Protein AF-A0A176ZD43-F1 (afdb_monomer_lite)

Radius of gyration: 19.93 Å; chains: 1; bounding box: 54×41×41 Å

Structure (mmCIF, N/CA/C/O backbone):
data_AF-A0A176ZD43-F1
#
_entry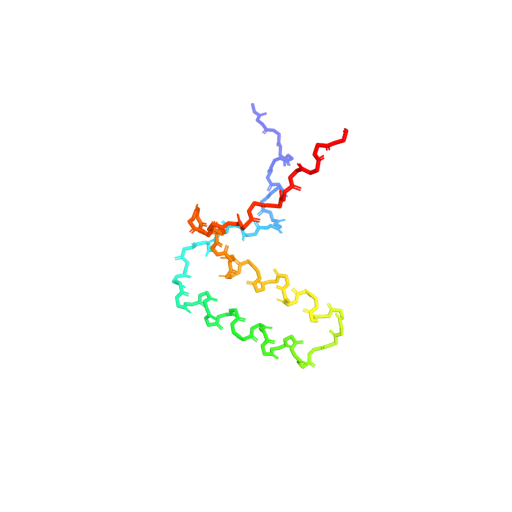.id   AF-A0A176ZD43-F1
#
loop_
_atom_site.group_PDB
_atom_site.id
_atom_site.type_symbol
_atom_site.label_atom_id
_atom_site.label_alt_id
_atom_site.label_comp_id
_atom_site.label_asym_id
_atom_site.label_entity_id
_atom_site.label_seq_id
_atom_site.pdbx_PDB_ins_code
_atom_site.Cartn_x
_atom_site.Cartn_y
_atom_site.Cartn_z
_atom_site.occupancy
_atom_site.B_iso_or_equiv
_atom_site.auth_seq_id
_atom_site.auth_comp_id
_atom_site.auth_asym_id
_atom_site.auth_atom_id
_atom_site.pdbx_PDB_model_num
ATOM 1 N N . MET A 1 1 ? 38.366 22.445 0.975 1.00 45.31 1 MET A N 1
ATOM 2 C CA . MET A 1 1 ? 37.970 21.591 2.112 1.00 45.31 1 MET A CA 1
ATOM 3 C C . MET A 1 1 ? 36.479 21.799 2.356 1.00 45.31 1 MET A C 1
ATOM 5 O O . MET A 1 1 ? 36.141 22.834 2.921 1.00 45.31 1 MET A O 1
ATOM 9 N N . PRO A 1 2 ? 35.574 20.945 1.846 1.00 45.34 2 PRO A N 1
ATOM 10 C CA . PRO A 1 2 ? 34.157 21.070 2.176 1.00 45.34 2 PRO A CA 1
ATOM 11 C C . PRO A 1 2 ? 33.923 20.705 3.651 1.00 45.34 2 PRO A C 1
ATOM 13 O O . PRO A 1 2 ? 34.570 19.816 4.202 1.00 45.34 2 PRO A O 1
ATOM 16 N N . SER A 1 3 ? 33.058 21.492 4.290 1.00 54.91 3 SER A N 1
ATOM 17 C CA . SER A 1 3 ? 32.776 21.517 5.728 1.00 54.91 3 SER A CA 1
ATOM 18 C C . SER A 1 3 ? 31.889 20.343 6.159 1.00 54.91 3 SER A C 1
ATOM 20 O O . SER A 1 3 ? 31.007 19.915 5.416 1.00 54.91 3 SER A O 1
ATOM 22 N N . GLY A 1 4 ? 32.078 19.861 7.394 1.00 55.50 4 GLY A N 1
ATOM 23 C CA . GLY A 1 4 ? 31.416 18.688 7.992 1.00 55.50 4 GLY A CA 1
ATOM 24 C C . GLY A 1 4 ? 29.886 18.749 8.125 1.00 55.50 4 GLY A C 1
ATOM 25 O O . GLY A 1 4 ? 29.288 17.826 8.670 1.00 55.50 4 GLY A O 1
ATOM 26 N N . ALA A 1 5 ? 29.238 19.791 7.602 1.00 48.62 5 ALA A N 1
ATOM 27 C CA . ALA A 1 5 ? 27.784 19.886 7.497 1.00 48.62 5 ALA A CA 1
ATOM 28 C C . ALA A 1 5 ? 27.196 19.068 6.325 1.00 48.62 5 ALA A C 1
ATOM 30 O O . ALA A 1 5 ? 25.997 18.793 6.324 1.00 48.62 5 ALA A O 1
ATOM 31 N N . GLU A 1 6 ? 28.007 18.631 5.351 1.00 48.00 6 GLU A N 1
ATOM 32 C CA . GLU A 1 6 ? 27.521 17.789 4.239 1.00 48.00 6 GLU A CA 1
ATOM 33 C C . GLU A 1 6 ? 27.369 16.301 4.597 1.00 48.00 6 GLU A C 1
ATOM 35 O O . GLU A 1 6 ? 26.634 15.580 3.922 1.00 48.00 6 GLU A O 1
ATOM 40 N N . LEU A 1 7 ? 27.974 15.827 5.692 1.00 51.69 7 LEU A N 1
ATOM 41 C CA . LEU A 1 7 ? 27.942 14.403 6.052 1.00 51.69 7 LEU A CA 1
ATOM 42 C C . LEU A 1 7 ? 26.658 13.957 6.770 1.00 51.69 7 LEU A C 1
ATOM 44 O O . LEU A 1 7 ? 26.407 12.757 6.841 1.00 51.69 7 LEU A O 1
ATOM 48 N N . LEU A 1 8 ? 25.803 14.879 7.231 1.00 49.59 8 LEU A N 1
ATOM 49 C CA . LEU A 1 8 ? 24.501 14.556 7.844 1.00 49.59 8 LEU A CA 1
ATOM 50 C C . LEU A 1 8 ? 23.302 14.661 6.886 1.00 49.59 8 LEU A C 1
ATOM 52 O O . LEU A 1 8 ? 22.162 14.477 7.301 1.00 49.59 8 LEU A O 1
ATOM 56 N N . ARG A 1 9 ? 23.532 14.866 5.583 1.00 48.97 9 ARG A N 1
ATOM 57 C CA . ARG A 1 9 ? 22.514 14.601 4.546 1.00 48.97 9 ARG A CA 1
ATOM 58 C C . ARG A 1 9 ? 22.478 13.127 4.108 1.00 48.97 9 ARG A C 1
ATOM 60 O O . ARG A 1 9 ? 21.792 12.790 3.149 1.00 48.97 9 ARG A O 1
ATOM 67 N N . SER A 1 10 ? 23.193 12.255 4.824 1.00 44.66 10 SER A N 1
ATOM 68 C CA . SER A 1 10 ? 23.339 10.817 4.560 1.00 44.66 10 SER A CA 1
ATOM 69 C C . SER A 1 10 ? 22.321 9.922 5.286 1.00 44.66 10 SER A C 1
ATOM 71 O O . SER A 1 10 ? 22.341 8.709 5.103 1.00 44.66 10 SER A O 1
ATOM 73 N N . ALA A 1 11 ? 21.389 10.478 6.066 1.00 49.41 11 ALA A N 1
ATOM 74 C CA . ALA A 1 11 ? 20.385 9.691 6.780 1.00 49.41 11 ALA A CA 1
ATOM 75 C C . ALA A 1 11 ? 18.992 10.311 6.619 1.00 49.41 11 ALA A C 1
ATOM 77 O O . ALA A 1 11 ? 18.651 11.270 7.306 1.00 49.41 11 ALA A O 1
ATOM 78 N N . GLY A 1 12 ? 18.164 9.771 5.715 1.00 47.94 12 GLY A N 1
ATOM 79 C CA . GLY A 1 12 ? 16.742 10.129 5.748 1.00 47.94 12 GLY A CA 1
ATOM 80 C C . GLY A 1 12 ? 15.841 9.738 4.586 1.00 47.94 12 GLY A C 1
ATOM 81 O O . GLY A 1 12 ? 14.636 9.691 4.797 1.00 47.94 12 GLY A O 1
ATOM 82 N N . LEU A 1 13 ? 16.346 9.425 3.391 1.00 45.16 13 LEU A N 1
ATOM 83 C CA . LEU A 1 13 ? 15.515 8.908 2.296 1.00 45.16 13 LEU A CA 1
ATOM 84 C C . LEU A 1 13 ? 16.343 7.935 1.463 1.00 45.16 13 LEU A C 1
ATOM 86 O O . LEU A 1 13 ? 17.036 8.329 0.531 1.00 45.16 13 LEU A O 1
ATOM 90 N N . GLY A 1 14 ? 16.287 6.658 1.841 1.00 42.66 14 GLY A N 1
ATOM 91 C CA . GLY A 1 14 ? 16.860 5.564 1.072 1.00 42.66 14 GLY A CA 1
ATOM 92 C C . GLY A 1 14 ? 16.233 5.496 -0.318 1.00 42.66 14 GLY A C 1
ATOM 93 O O . GLY A 1 14 ? 15.257 4.790 -0.530 1.00 42.66 14 GLY A O 1
ATOM 94 N N . VAL A 1 15 ? 16.841 6.196 -1.272 1.00 52.22 15 VAL A N 1
ATOM 95 C CA . VAL A 1 15 ? 16.772 5.916 -2.715 1.00 52.22 15 VAL A CA 1
ATOM 96 C C . VAL A 1 15 ? 17.829 4.843 -3.042 1.00 52.22 15 VAL A C 1
ATOM 98 O O . VAL A 1 15 ? 18.540 4.915 -4.034 1.00 52.22 15 VAL A O 1
ATOM 101 N N . GLY A 1 16 ? 18.007 3.876 -2.136 1.00 48.12 16 GLY A N 1
ATOM 102 C CA . GLY A 1 16 ? 19.035 2.834 -2.204 1.00 48.12 16 GLY A CA 1
ATOM 103 C C . GLY A 1 16 ? 18.507 1.467 -2.645 1.00 48.12 16 GLY A C 1
ATOM 104 O O . GLY A 1 16 ? 19.249 0.497 -2.582 1.00 48.12 16 GLY A O 1
ATOM 105 N N . THR A 1 17 ? 17.235 1.354 -3.049 1.00 49.31 17 THR A N 1
ATOM 106 C CA . THR A 1 17 ? 16.573 0.054 -3.294 1.00 49.31 17 THR A CA 1
ATOM 107 C C . THR A 1 17 ? 15.858 -0.062 -4.638 1.00 49.31 17 THR A C 1
ATOM 109 O O . THR A 1 17 ? 15.165 -1.051 -4.847 1.00 49.31 17 THR A O 1
ATOM 112 N N . MET A 1 18 ? 16.024 0.882 -5.573 1.00 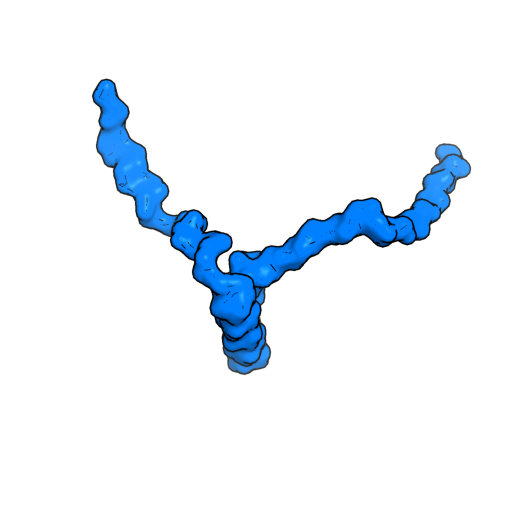53.19 18 MET A N 1
ATOM 113 C CA . MET A 1 18 ? 15.356 0.838 -6.892 1.00 53.19 18 MET A CA 1
ATOM 114 C C . MET A 1 18 ? 15.758 -0.370 -7.781 1.00 53.19 18 MET A C 1
ATOM 116 O O . MET A 1 18 ? 15.344 -0.432 -8.929 1.00 53.19 18 MET A O 1
ATOM 120 N N . MET A 1 19 ? 16.538 -1.334 -7.273 1.00 54.53 19 MET A N 1
ATOM 121 C CA . MET A 1 19 ? 17.074 -2.483 -8.018 1.00 54.53 19 MET A CA 1
ATOM 122 C C . MET A 1 19 ? 16.826 -3.869 -7.387 1.00 54.53 19 MET A C 1
ATOM 124 O O . MET A 1 19 ? 17.379 -4.847 -7.880 1.00 54.53 19 MET A O 1
ATOM 128 N N . LEU A 1 20 ? 16.036 -4.010 -6.316 1.00 56.88 20 LEU A N 1
ATOM 129 C CA . LEU A 1 20 ? 15.665 -5.352 -5.834 1.00 56.88 20 LEU A CA 1
ATOM 130 C C . LEU A 1 20 ? 14.371 -5.794 -6.516 1.00 56.88 20 LEU A C 1
ATOM 132 O O . LEU A 1 20 ? 13.315 -5.293 -6.152 1.00 56.88 20 LEU A O 1
ATOM 136 N N . ASP A 1 21 ? 14.529 -6.679 -7.505 1.00 70.88 21 ASP A N 1
ATOM 137 C CA . ASP A 1 21 ? 13.547 -7.508 -8.221 1.00 70.88 21 ASP A CA 1
ATOM 138 C C . ASP A 1 21 ? 12.121 -6.938 -8.352 1.00 70.88 21 ASP A C 1
ATOM 140 O O . ASP A 1 21 ? 11.403 -6.763 -7.367 1.00 70.88 21 ASP A O 1
ATOM 144 N N . ASP A 1 22 ? 11.644 -6.721 -9.579 1.00 78.69 22 ASP A N 1
ATOM 145 C CA . ASP A 1 22 ? 10.256 -6.302 -9.828 1.00 78.69 22 ASP A CA 1
ATOM 146 C C . ASP A 1 22 ? 9.242 -7.207 -9.112 1.00 78.69 22 ASP A C 1
ATOM 148 O O . ASP A 1 22 ? 8.216 -6.737 -8.614 1.00 78.69 22 ASP A O 1
ATOM 152 N N . GLU A 1 23 ? 9.544 -8.501 -8.998 1.00 79.88 23 GLU A N 1
ATOM 153 C CA . GLU A 1 23 ? 8.733 -9.448 -8.241 1.00 79.88 23 GLU A CA 1
ATOM 154 C C . GLU A 1 23 ? 8.744 -9.156 -6.732 1.00 79.88 23 GLU A C 1
ATOM 156 O O . GLU A 1 23 ? 7.685 -9.136 -6.098 1.00 79.88 23 GLU A O 1
ATOM 161 N N . PHE A 1 24 ? 9.908 -8.840 -6.161 1.00 83.44 24 PHE A N 1
ATOM 162 C CA . PHE A 1 24 ? 10.041 -8.443 -4.759 1.00 83.44 24 PHE A CA 1
ATOM 163 C C . PHE A 1 24 ? 9.263 -7.154 -4.472 1.00 83.44 24 PHE A C 1
ATOM 165 O O . PHE A 1 24 ? 8.516 -7.079 -3.492 1.00 83.44 24 PHE A O 1
ATOM 172 N N . ASN A 1 25 ? 9.373 -6.157 -5.350 1.00 85.25 25 ASN A N 1
AT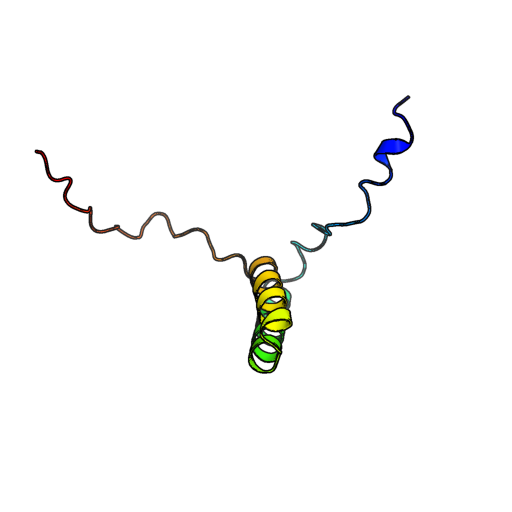OM 173 C CA . ASN A 1 25 ? 8.645 -4.897 -5.224 1.00 85.25 25 ASN A CA 1
ATOM 174 C C . ASN A 1 25 ? 7.124 -5.099 -5.304 1.00 85.25 25 ASN A C 1
ATOM 176 O O . ASN A 1 25 ? 6.391 -4.576 -4.461 1.00 85.25 25 ASN A O 1
ATOM 180 N N . ARG A 1 26 ? 6.637 -5.930 -6.235 1.00 85.94 26 ARG A N 1
ATOM 181 C CA . ARG A 1 26 ? 5.209 -6.283 -6.336 1.00 85.94 26 ARG A CA 1
ATOM 182 C C . ARG A 1 26 ? 4.705 -7.036 -5.105 1.00 85.94 26 ARG A C 1
ATOM 184 O O . ARG A 1 26 ? 3.628 -6.723 -4.596 1.00 85.94 26 ARG A O 1
ATOM 191 N N . GLN A 1 27 ? 5.474 -7.999 -4.594 1.00 90.69 27 GLN A N 1
ATOM 192 C CA . GLN A 1 27 ? 5.123 -8.729 -3.371 1.00 90.69 27 GLN A CA 1
ATOM 193 C C . GLN A 1 27 ? 5.040 -7.784 -2.165 1.00 90.69 27 GLN A C 1
ATOM 195 O O . GLN A 1 27 ? 4.074 -7.838 -1.400 1.00 90.69 27 GLN A O 1
ATOM 200 N N . ARG A 1 28 ? 5.999 -6.859 -2.023 1.00 89.94 28 ARG A N 1
ATOM 201 C CA . ARG A 1 28 ? 5.984 -5.830 -0.972 1.00 89.94 28 ARG A CA 1
ATOM 202 C C . ARG A 1 28 ? 4.790 -4.891 -1.107 1.00 89.94 28 ARG A C 1
ATOM 204 O O . ARG A 1 28 ? 4.107 -4.653 -0.114 1.00 89.94 28 ARG A O 1
ATOM 211 N N . ALA A 1 29 ? 4.492 -4.418 -2.315 1.00 90.94 29 ALA A N 1
ATOM 212 C CA . ALA A 1 29 ? 3.321 -3.588 -2.586 1.00 90.94 29 ALA A CA 1
ATOM 213 C C . ALA A 1 29 ? 2.012 -4.302 -2.204 1.00 90.94 29 ALA A C 1
ATOM 215 O O . ALA A 1 29 ? 1.149 -3.699 -1.566 1.00 90.94 29 ALA A O 1
ATOM 216 N N . LYS A 1 30 ? 1.880 -5.600 -2.515 1.00 92.12 30 LYS A N 1
ATOM 217 C CA . LYS A 1 30 ? 0.709 -6.408 -2.142 1.00 92.12 30 LYS A CA 1
ATOM 218 C C . LYS A 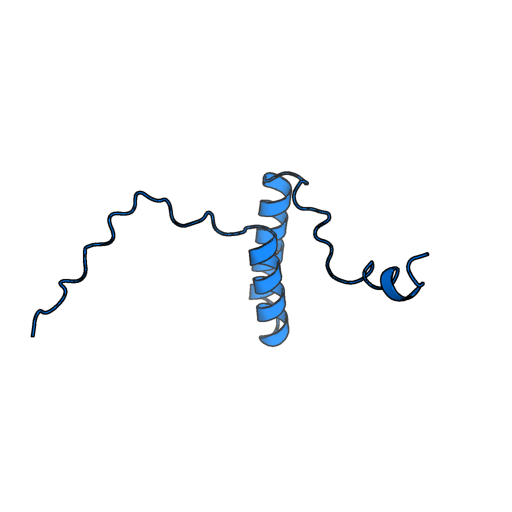1 30 ? 0.532 -6.511 -0.624 1.00 92.12 30 LYS A C 1
ATOM 220 O O . LYS A 1 30 ? -0.557 -6.241 -0.132 1.00 92.12 30 LYS A O 1
ATOM 225 N N . ILE A 1 31 ? 1.596 -6.842 0.110 1.00 94.19 31 ILE A N 1
ATOM 226 C CA . ILE A 1 31 ? 1.560 -6.942 1.581 1.00 94.19 31 ILE A CA 1
ATOM 227 C C . ILE A 1 31 ? 1.179 -5.594 2.207 1.00 94.19 31 ILE A C 1
ATOM 229 O O . ILE A 1 31 ? 0.370 -5.537 3.127 1.00 94.19 31 ILE A O 1
ATOM 233 N N . LEU A 1 32 ? 1.735 -4.493 1.698 1.00 93.19 32 LEU A N 1
ATOM 234 C CA . LEU A 1 32 ? 1.433 -3.155 2.206 1.00 93.19 32 LEU A CA 1
ATOM 235 C C . LEU A 1 32 ? -0.020 -2.735 1.944 1.00 93.19 32 LEU A C 1
ATOM 237 O O . LEU A 1 32 ? -0.596 -2.050 2.786 1.00 93.19 32 LEU A O 1
ATOM 241 N N . ARG A 1 33 ? -0.619 -3.146 0.816 1.00 93.00 33 ARG A N 1
ATOM 242 C CA . ARG A 1 33 ? -2.052 -2.936 0.541 1.00 93.00 33 ARG A CA 1
ATOM 243 C C . ARG A 1 33 ? -2.929 -3.710 1.524 1.00 93.00 33 ARG A C 1
ATOM 245 O O . ARG A 1 33 ? -3.823 -3.107 2.102 1.00 93.00 33 ARG A O 1
ATOM 252 N N . ASP A 1 34 ? -2.623 -4.983 1.759 1.00 95.50 34 ASP A N 1
ATOM 253 C CA . ASP A 1 34 ? -3.355 -5.849 2.698 1.00 95.50 34 ASP A CA 1
ATOM 254 C C . ASP A 1 34 ? -3.328 -5.279 4.132 1.00 95.50 34 ASP A C 1
ATOM 256 O O . ASP A 1 34 ? -4.361 -5.081 4.770 1.00 95.50 34 ASP A O 1
ATOM 260 N N . LEU A 1 35 ? -2.147 -4.844 4.589 1.00 95.62 35 LEU A N 1
ATOM 261 C CA . LEU A 1 35 ? -1.998 -4.146 5.870 1.00 95.62 35 LEU A CA 1
ATOM 262 C C . LEU A 1 35 ? -2.777 -2.824 5.914 1.00 95.62 35 LEU A C 1
ATOM 264 O O . LEU A 1 35 ? -3.328 -2.462 6.950 1.00 95.62 35 LEU A O 1
ATOM 268 N N . ALA A 1 36 ? -2.829 -2.084 4.805 1.00 94.75 36 ALA A N 1
ATOM 269 C CA . ALA A 1 36 ? -3.543 -0.812 4.735 1.00 94.75 36 ALA A CA 1
ATO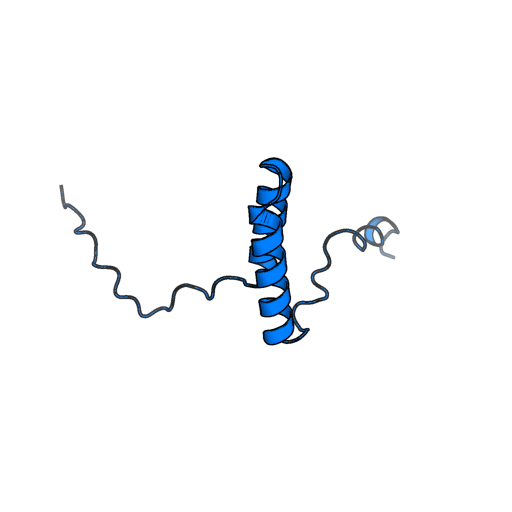M 270 C C . ALA A 1 36 ? -5.068 -0.980 4.819 1.00 94.75 36 ALA A C 1
ATOM 272 O O . ALA A 1 36 ? -5.751 -0.052 5.257 1.00 94.75 36 ALA A O 1
ATOM 273 N N . GLU A 1 37 ? -5.607 -2.131 4.417 1.00 94.31 37 GLU A N 1
ATOM 274 C CA . GLU A 1 37 ? -7.036 -2.437 4.538 1.00 94.31 37 GLU A CA 1
ATOM 275 C C . GLU A 1 37 ? -7.465 -2.638 5.992 1.00 94.31 37 GLU A C 1
ATOM 277 O O . GLU A 1 37 ? -8.562 -2.221 6.359 1.00 94.31 37 GLU A O 1
ATOM 282 N N . GLN A 1 38 ? -6.585 -3.206 6.819 1.00 94.69 38 GLN A N 1
ATOM 283 C CA . GLN A 1 38 ? -6.851 -3.503 8.231 1.00 94.69 38 GLN A CA 1
ATOM 284 C C . GLN A 1 38 ? -6.419 -2.379 9.188 1.00 94.69 38 GLN A C 1
ATOM 286 O O . GLN A 1 38 ? -6.756 -2.408 10.370 1.00 94.69 38 GLN A O 1
ATOM 291 N N . ALA A 1 39 ? -5.661 -1.395 8.700 1.00 94.94 39 ALA A N 1
ATOM 292 C CA . ALA A 1 39 ? -5.078 -0.340 9.519 1.00 94.94 39 ALA A CA 1
ATOM 293 C C . ALA A 1 39 ? -5.998 0.875 9.731 1.00 94.94 39 ALA A C 1
ATOM 295 O O . ALA A 1 39 ? -6.838 1.218 8.895 1.00 94.94 39 ALA A O 1
ATOM 296 N N . ASP A 1 40 ? -5.743 1.612 10.816 1.00 95.69 40 ASP A N 1
ATOM 297 C CA . ASP A 1 40 ? -6.371 2.904 11.093 1.00 95.69 40 ASP A CA 1
ATOM 298 C C . ASP A 1 40 ? -6.175 3.917 9.950 1.00 95.69 40 ASP A C 1
ATOM 300 O O . ASP A 1 40 ? -5.151 3.887 9.256 1.00 95.69 40 ASP A O 1
ATOM 304 N N . PRO A 1 41 ? -7.072 4.913 9.795 1.00 93.25 41 PRO A N 1
ATOM 305 C CA . PRO A 1 41 ? -7.021 5.877 8.693 1.00 93.25 41 PRO A CA 1
ATOM 306 C C . PRO A 1 41 ? -5.680 6.607 8.533 1.00 93.25 41 PRO A C 1
ATOM 308 O O . PRO A 1 41 ? -5.283 6.938 7.415 1.00 93.25 41 PRO A O 1
ATOM 311 N N . PHE A 1 42 ? -4.970 6.863 9.637 1.00 93.88 42 PHE A N 1
ATOM 312 C CA . PHE A 1 42 ? -3.651 7.495 9.612 1.00 93.88 42 PHE A CA 1
ATOM 313 C C . PHE A 1 42 ? -2.571 6.557 9.053 1.00 93.88 42 PHE A C 1
ATOM 315 O O . PHE A 1 42 ? -1.813 6.936 8.157 1.00 93.88 42 PHE A O 1
ATOM 322 N N . ILE A 1 43 ? -2.528 5.318 9.545 1.00 92.94 43 ILE A N 1
ATOM 323 C CA . ILE A 1 43 ? -1.543 4.312 9.135 1.00 92.94 43 ILE A CA 1
ATOM 324 C C . ILE A 1 43 ? -1.813 3.854 7.702 1.00 92.94 43 ILE A C 1
ATOM 326 O O . ILE A 1 43 ? -0.881 3.790 6.903 1.00 92.94 43 ILE A O 1
ATOM 330 N N . ARG A 1 44 ? -3.083 3.668 7.332 1.00 94.12 44 ARG A N 1
ATOM 331 C CA . ARG A 1 44 ? -3.517 3.363 5.965 1.00 94.12 44 ARG A CA 1
ATOM 332 C C . ARG A 1 44 ? -2.937 4.337 4.942 1.00 94.12 44 ARG A C 1
ATOM 334 O O . ARG A 1 44 ? -2.338 3.906 3.963 1.00 94.12 44 ARG A O 1
ATOM 341 N N . ARG A 1 45 ? -3.053 5.651 5.174 1.00 93.31 45 ARG A N 1
ATOM 342 C CA . ARG A 1 45 ? -2.495 6.674 4.263 1.00 93.31 45 ARG A CA 1
ATOM 343 C C . ARG A 1 45 ? -0.983 6.529 4.106 1.00 93.31 45 ARG A C 1
ATOM 345 O O . ARG A 1 45 ? -0.463 6.650 3.002 1.00 93.31 45 ARG A O 1
ATOM 352 N N . ARG A 1 46 ? -0.277 6.246 5.202 1.00 93.50 46 ARG A N 1
ATOM 353 C CA . ARG A 1 46 ? 1.181 6.091 5.195 1.00 93.50 46 ARG A CA 1
ATOM 354 C C . ARG A 1 46 ? 1.630 4.813 4.483 1.00 93.50 46 ARG A C 1
ATOM 356 O O . ARG A 1 46 ? 2.630 4.848 3.772 1.00 93.50 46 ARG A O 1
ATOM 363 N N . LEU A 1 47 ? 0.885 3.719 4.636 1.00 93.88 47 LEU A N 1
ATOM 364 C CA . LEU A 1 47 ? 1.123 2.461 3.927 1.00 93.88 47 LEU A CA 1
ATOM 365 C C . LEU A 1 47 ? 0.866 2.603 2.424 1.00 93.88 47 LEU A C 1
ATOM 367 O O . LEU A 1 47 ? 1.682 2.151 1.628 1.00 93.88 47 LEU A O 1
ATOM 371 N N . LEU A 1 48 ? -0.196 3.304 2.022 1.00 91.62 48 LEU A N 1
ATOM 372 C CA . LEU A 1 48 ? -0.467 3.574 0.606 1.00 91.62 48 LEU A CA 1
ATOM 373 C C . LEU A 1 48 ? 0.626 4.440 -0.044 1.00 91.62 48 LEU A C 1
ATOM 375 O O . LEU A 1 48 ? 1.059 4.136 -1.150 1.00 91.62 48 LEU A O 1
ATOM 379 N N . LEU A 1 49 ? 1.161 5.437 0.667 1.00 91.25 49 LEU A N 1
ATOM 380 C CA . LEU A 1 49 ? 2.322 6.204 0.190 1.00 91.25 49 LEU A CA 1
ATOM 381 C C . LEU A 1 49 ? 3.583 5.342 0.019 1.00 91.25 49 LEU A C 1
ATOM 383 O O . LEU A 1 49 ? 4.433 5.644 -0.816 1.00 91.25 49 LEU A O 1
ATOM 387 N N . LEU A 1 50 ? 3.740 4.282 0.819 1.00 90.62 50 LEU A N 1
ATOM 388 C CA . LEU A 1 50 ? 4.828 3.318 0.640 1.00 90.62 50 LEU A CA 1
ATOM 389 C C . LEU A 1 50 ? 4.586 2.432 -0.585 1.00 90.62 50 LEU A C 1
ATOM 391 O O . LEU A 1 50 ? 5.532 2.178 -1.323 1.00 90.62 50 LEU A O 1
ATOM 395 N N . VAL A 1 51 ? 3.344 2.013 -0.841 1.00 90.69 51 VAL A N 1
ATOM 396 C CA . VAL A 1 51 ? 2.976 1.244 -2.044 1.00 90.69 51 VAL A CA 1
ATOM 397 C C . VAL A 1 51 ? 3.375 1.988 -3.318 1.00 90.69 51 VAL A C 1
ATOM 399 O O . VAL A 1 51 ? 4.000 1.387 -4.184 1.00 90.69 51 VAL A O 1
ATOM 402 N N . GLU A 1 52 ? 3.109 3.294 -3.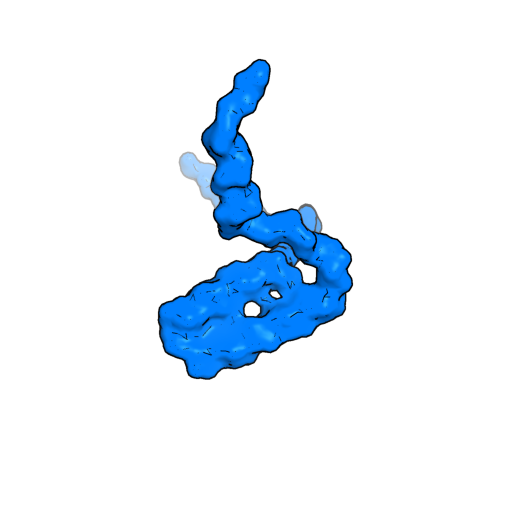403 1.00 87.75 52 GLU A N 1
ATOM 403 C CA . GLU A 1 52 ? 3.489 4.128 -4.559 1.00 87.75 52 GLU A CA 1
ATOM 404 C C . GLU A 1 52 ? 5.005 4.162 -4.817 1.00 87.75 52 GLU A C 1
ATOM 406 O O . GLU A 1 52 ? 5.439 4.386 -5.944 1.00 87.75 52 GLU A O 1
ATOM 411 N N . ARG A 1 53 ? 5.828 3.924 -3.787 1.00 85.62 53 ARG A N 1
ATOM 412 C CA . ARG A 1 53 ? 7.290 3.851 -3.928 1.00 85.62 53 ARG A CA 1
ATOM 413 C C . ARG A 1 53 ? 7.775 2.499 -4.445 1.00 85.62 53 ARG A C 1
ATOM 415 O O . ARG A 1 53 ? 8.834 2.455 -5.060 1.00 85.62 53 ARG A O 1
ATOM 422 N N . TYR A 1 54 ? 7.041 1.422 -4.162 1.00 85.12 54 TYR A N 1
ATOM 423 C CA . TYR A 1 54 ? 7.377 0.068 -4.616 1.00 85.12 54 TYR A CA 1
ATOM 424 C C . TYR A 1 54 ? 6.787 -0.248 -5.991 1.00 85.12 54 TYR A C 1
ATOM 426 O O . TYR A 1 54 ? 7.413 -0.946 -6.777 1.00 85.12 54 TYR A O 1
ATOM 434 N N . GLU A 1 55 ? 5.606 0.278 -6.300 1.00 81.06 55 GLU A N 1
ATOM 435 C CA . GLU A 1 55 ? 4.958 0.141 -7.603 1.00 81.06 55 GLU A CA 1
ATOM 436 C C . GLU A 1 55 ? 4.668 1.545 -8.149 1.00 81.06 55 GLU A C 1
ATOM 438 O O . GLU A 1 55 ? 3.514 1.988 -8.129 1.00 81.06 55 GLU A O 1
ATOM 443 N N . PRO A 1 56 ? 5.703 2.294 -8.588 1.00 72.56 56 PRO A N 1
ATOM 444 C CA . PRO A 1 56 ? 5.462 3.538 -9.294 1.00 72.56 56 PRO A CA 1
ATOM 445 C C . PRO A 1 56 ? 4.641 3.186 -10.530 1.00 72.56 56 PRO A C 1
ATOM 447 O O . PRO A 1 56 ? 5.079 2.388 -11.362 1.00 72.56 56 PRO A O 1
ATOM 450 N N . ALA A 1 57 ? 3.424 3.731 -10.614 1.00 66.06 57 ALA A N 1
ATOM 451 C CA . ALA A 1 57 ? 2.577 3.514 -11.774 1.00 66.06 57 ALA A CA 1
ATOM 452 C C . ALA A 1 57 ? 3.411 3.824 -13.025 1.00 66.06 57 ALA A C 1
ATOM 454 O O . ALA A 1 57 ? 4.068 4.876 -13.057 1.00 66.06 57 ALA A O 1
ATOM 455 N N . PRO A 1 58 ? 3.439 2.926 -14.027 1.00 61.03 58 PRO A N 1
ATOM 456 C CA . PRO A 1 58 ? 4.116 3.244 -15.267 1.00 61.03 58 PRO A CA 1
ATOM 457 C C . PRO A 1 58 ? 3.545 4.576 -15.768 1.00 61.03 58 PRO A C 1
ATOM 459 O O . PRO A 1 58 ? 2.331 4.793 -15.649 1.00 61.03 58 PRO A O 1
ATOM 462 N N . PRO A 1 59 ? 4.392 5.500 -16.263 1.00 56.28 59 PRO A N 1
ATOM 463 C CA . PRO A 1 59 ? 3.892 6.734 -16.846 1.00 56.28 59 PRO A CA 1
ATOM 464 C C . PRO A 1 59 ? 2.800 6.374 -17.860 1.00 56.28 59 PRO A C 1
ATOM 466 O O . PRO A 1 59 ? 2.948 5.356 -18.550 1.00 56.28 59 PRO A O 1
ATOM 469 N N . PRO A 1 60 ? 1.698 7.150 -17.922 1.00 54.78 60 PRO A N 1
ATOM 470 C CA . PRO A 1 60 ? 0.612 6.864 -18.848 1.00 54.78 60 PRO A CA 1
ATOM 471 C C . PRO A 1 60 ? 1.223 6.647 -20.227 1.00 54.78 60 PRO A C 1
ATOM 473 O O . PRO A 1 60 ? 2.026 7.468 -20.686 1.00 54.78 60 PRO A O 1
ATOM 476 N N . ALA A 1 61 ? 0.927 5.494 -20.828 1.00 55.97 61 ALA A N 1
ATOM 477 C CA . ALA A 1 61 ? 1.490 5.133 -22.114 1.00 55.97 61 ALA A CA 1
ATOM 478 C C . ALA A 1 61 ? 1.240 6.299 -23.091 1.00 55.97 61 ALA A C 1
ATOM 480 O O . ALA A 1 61 ? 0.119 6.812 -23.133 1.00 55.97 61 ALA A O 1
ATOM 481 N N . PRO A 1 62 ? 2.226 6.725 -23.902 1.00 63.91 62 PRO A N 1
ATOM 482 C CA . PRO A 1 62 ? 2.057 7.837 -24.845 1.00 63.91 62 PRO A CA 1
ATOM 483 C C . PRO A 1 62 ? 0.945 7.643 -25.894 1.00 63.91 62 PRO A C 1
ATOM 485 O O . PRO A 1 62 ? 0.719 8.533 -26.706 1.00 63.91 62 PRO A O 1
ATOM 488 N N . ASN A 1 63 ? 0.278 6.484 -25.901 1.00 56.78 63 ASN A N 1
ATOM 489 C CA . ASN A 1 63 ? -0.637 6.027 -26.939 1.00 56.78 63 ASN A CA 1
ATOM 490 C C . ASN A 1 63 ? -2.083 5.815 -26.470 1.00 56.78 63 ASN A C 1
ATOM 492 O O . ASN A 1 63 ? -2.848 5.219 -27.219 1.00 56.78 63 ASN A O 1
ATOM 496 N N . ASP A 1 64 ? -2.496 6.300 -25.297 1.00 58.28 64 ASP A N 1
ATOM 497 C CA . ASP A 1 64 ? -3.930 6.482 -25.054 1.00 58.28 64 ASP A CA 1
ATOM 498 C C . ASP A 1 64 ? -4.391 7.724 -25.835 1.00 58.28 64 ASP A C 1
ATOM 500 O O . ASP A 1 64 ? -4.016 8.844 -25.465 1.00 58.28 64 ASP A O 1
ATOM 504 N N . PRO A 1 65 ? -5.179 7.591 -26.926 1.00 54.75 65 PRO A N 1
ATOM 505 C CA . PRO A 1 65 ? -5.786 8.742 -27.566 1.00 54.75 65 PRO A CA 1
ATOM 506 C C . PRO A 1 65 ? -6.803 9.318 -26.584 1.00 54.75 65 PRO A C 1
ATOM 508 O O . PRO A 1 65 ? -7.963 8.912 -26.536 1.00 54.75 65 PRO A O 1
ATOM 511 N N . GLN A 1 66 ? -6.358 10.273 -25.771 1.00 57.59 66 GLN A N 1
ATOM 512 C CA . GLN A 1 66 ? -7.236 11.106 -24.973 1.00 57.59 66 GLN A CA 1
ATOM 513 C C . GLN A 1 66 ? -8.257 11.713 -25.946 1.00 57.59 66 GLN A C 1
ATOM 515 O O . GLN A 1 66 ? -7.842 12.451 -26.846 1.00 57.59 66 GLN A O 1
ATOM 520 N N . PRO A 1 67 ? -9.568 11.409 -25.838 1.00 55.00 67 PRO A N 1
ATOM 521 C CA . PRO A 1 67 ? -10.550 12.001 -26.729 1.00 55.00 67 PRO A CA 1
ATOM 522 C C . PRO A 1 67 ? -10.466 13.507 -26.519 1.00 55.00 67 PRO A C 1
ATOM 524 O O . PRO A 1 67 ? -10.734 14.015 -25.425 1.00 55.00 67 PRO A O 1
ATOM 527 N N . ALA A 1 68 ? -9.976 14.195 -27.551 1.00 60.78 68 ALA A N 1
ATOM 528 C CA . ALA A 1 68 ? -9.703 15.615 -27.524 1.00 60.78 68 ALA A CA 1
ATOM 529 C C . ALA A 1 68 ? -10.958 16.327 -27.022 1.00 60.78 68 ALA A C 1
ATOM 531 O O . ALA A 1 68 ? -11.989 16.348 -27.695 1.00 60.78 68 ALA A O 1
ATOM 532 N N . ARG A 1 69 ? -10.894 16.889 -25.809 1.00 60.53 69 ARG A N 1
ATOM 533 C CA . ARG A 1 69 ? -11.981 17.726 -25.304 1.00 60.53 69 ARG A CA 1
ATOM 534 C C . ARG A 1 69 ? -12.134 18.871 -26.306 1.00 60.53 69 ARG A C 1
ATOM 536 O O . ARG A 1 69 ? -11.144 19.571 -26.546 1.00 60.53 69 ARG A O 1
ATOM 543 N N . PRO A 1 70 ? -13.316 19.072 -26.916 1.00 60.41 70 PRO A N 1
ATOM 544 C CA . PRO A 1 70 ? -13.474 20.097 -27.929 1.00 60.41 70 PRO A CA 1
ATOM 545 C C . PRO A 1 70 ? -13.222 21.443 -27.259 1.00 60.41 70 PRO A C 1
ATOM 547 O O . PRO A 1 70 ? -13.953 21.858 -26.355 1.00 60.41 70 PRO A O 1
ATOM 550 N N . ARG A 1 71 ? -12.145 22.117 -27.674 1.00 58.44 71 ARG A N 1
ATOM 551 C CA . ARG A 1 71 ? -11.886 23.502 -27.293 1.00 58.44 71 ARG A CA 1
ATOM 552 C C . ARG A 1 71 ? -13.046 24.319 -27.847 1.00 58.44 71 ARG A C 1
ATOM 554 O O . ARG A 1 71 ? -13.087 24.596 -29.044 1.00 58.44 71 ARG A O 1
ATOM 561 N N . LYS A 1 72 ? -14.012 24.662 -26.987 1.00 61.00 72 LYS A N 1
ATOM 562 C CA . LYS A 1 72 ? -15.039 25.657 -27.299 1.00 61.00 72 LYS A CA 1
ATOM 563 C C . LYS A 1 72 ? -14.307 26.934 -27.701 1.00 61.00 72 LYS A C 1
ATOM 565 O O . LYS A 1 72 ? -13.764 27.628 -26.849 1.00 61.00 72 LYS A O 1
ATOM 570 N N . ARG A 1 73 ? -14.275 27.209 -29.004 1.00 58.41 73 ARG A N 1
ATOM 571 C CA . ARG A 1 73 ? -14.033 28.550 -29.521 1.00 58.41 73 ARG A CA 1
ATOM 572 C C . ARG A 1 73 ? -15.246 29.385 -29.120 1.00 58.41 73 ARG A C 1
ATOM 574 O O . ARG A 1 73 ? -16.352 29.122 -29.590 1.00 58.41 73 ARG A O 1
ATOM 581 N N . ARG A 1 74 ? -15.039 30.320 -28.205 1.00 61.78 74 ARG A N 1
ATOM 582 C CA . ARG A 1 74 ? -15.893 31.484 -28.006 1.00 61.78 74 ARG A CA 1
ATOM 583 C C . ARG A 1 74 ? -14.995 32.699 -27.945 1.00 61.78 74 ARG A C 1
ATOM 585 O O . ARG A 1 74 ? -13.915 32.561 -27.331 1.00 61.78 74 ARG A O 1
#

Sequence (74 aa):
MPSGAELLRSAGLGVGTMMLDDEFNRQRAKILRDLAEQADPFIRRRLLLLVERYEPAPPPAPNDPQPARPRKRR

Foldseek 3Di:
DDDPPVVVVPDDDPPPPPPDDLVVLVVQLVVLCVVLVVDDPVSVVVSVVVSCVSCVDDDPPPPPPPPPPPPPDD

Organism: NCBI:txid1497615

Secondary structure (DSSP, 8-state):
---TTSGGGGSS-----TTS-HHHHHHHHHHHHHHHHHS-HHHHHHHHHHHHHHSPPPPPPTT-----------

pLDDT: mean 71.33, std 18.77, range [42.66, 95.69]